Protein AF-A0A2H6NE91-F1 (afdb_monomer)

Solvent-accessible surface area (backbone atoms only — not comparable to full-atom values): 7562 Å² total; per-residue (Å²): 132,82,52,75,70,56,50,52,49,56,51,48,58,50,48,55,59,71,70,50,83,76,89,72,59,68,67,60,54,53,53,48,54,63,71,63,67,68,88,78,78,56,70,69,58,51,55,58,71,72,45,79,78,47,73,66,58,52,56,52,51,53,71,66,52,66,76,94,54,84,44,60,86,85,66,61,34,62,63,52,55,55,72,41,33,94,77,43,48,64,66,50,49,53,52,53,39,46,28,68,73,69,74,51,76,66,70,72,78,77,57,78,82,89,80,84,81,133

pLDDT: mean 92.54, std 5.54, range [59.69, 98.19]

Sequence (118 aa):
CYGSGEKKKIVREYYESLYHQKKVQEEEIQQYLQKANLPRIPKDVETMLDANITMMELTEALKRQNNGKAPGPDGLPAEFYIKFEETLSIPLLEVMNEVLTKKEIPKTWTEAYITLIP

Organism: NCBI:txid3147026

Nearest PDB structures (foldseek):
  8uw3-assembly1_A  TM=8.879E-01  e=6.891E-04  Homo sapiens
  8c8j-assembly1_A  TM=8.656E-01  e=2.418E-03  Homo sapiens
  8sxu-assembly1_A  TM=8.306E-01  e=2.418E-03  Homo sapiens

Foldseek 3Di:
DDDPVRVVVVVCVVVCVVPDDDDDDVVVVVVVVVVVPDDDDDPVVVVVVLDQDDLVNLLVVLVPDDPPDQDFPVRQGSVNCNVCVVPCSVVVSVQVRVCSVVVDHDPSVVDGDDDDDD

Mean predicted aligned error: 5.66 Å

Radius of gyration: 19.98 Å; Cα contacts (8 Å, |Δi|>4): 46; chains: 1; bounding box: 53×33×44 Å

Structure (mmCIF, N/CA/C/O backbone):
data_AF-A0A2H6NE91-F1
#
_entry.id   AF-A0A2H6NE91-F1
#
loop_
_atom_site.group_PDB
_atom_site.id
_atom_site.type_symbol
_atom_site.label_atom_id
_atom_site.label_alt_id
_atom_site.label_comp_id
_atom_site.label_asym_id
_atom_site.label_entity_id
_atom_site.label_seq_id
_atom_site.pdbx_PDB_ins_code
_atom_site.Cartn_x
_atom_site.Cartn_y
_atom_site.Cartn_z
_atom_site.occupancy
_atom_site.B_iso_or_equiv
_atom_site.auth_seq_id
_atom_site.auth_comp_id
_atom_site.auth_asym_id
_atom_site.auth_atom_id
_atom_site.pdbx_PDB_model_num
ATOM 1 N N . CYS A 1 1 ? -26.809 -14.100 24.796 1.00 59.69 1 CYS A N 1
ATOM 2 C CA . CYS A 1 1 ? -26.457 -14.016 23.363 1.00 59.69 1 CYS A CA 1
ATOM 3 C C . CYS A 1 1 ? -26.854 -12.643 22.844 1.00 59.69 1 CYS A C 1
ATOM 5 O O . CYS A 1 1 ? -28.032 -12.325 22.911 1.00 59.69 1 CYS A O 1
ATOM 7 N N . TYR A 1 2 ? -25.901 -11.826 22.393 1.00 67.75 2 TYR A N 1
ATOM 8 C CA . TYR A 1 2 ? -26.186 -10.485 21.870 1.00 67.75 2 TYR A CA 1
ATOM 9 C C . TYR A 1 2 ? -27.027 -10.539 20.589 1.00 67.75 2 TYR A C 1
ATOM 11 O O . TYR A 1 2 ? -26.790 -11.394 19.726 1.00 67.75 2 TYR A O 1
ATOM 19 N N . GLY A 1 3 ? -27.980 -9.613 20.452 1.00 77.62 3 GLY A N 1
ATOM 20 C CA . GLY A 1 3 ? -28.751 -9.440 19.219 1.00 77.62 3 GLY A CA 1
ATOM 21 C C . GLY A 1 3 ? -27.879 -8.922 18.066 1.00 77.62 3 GLY A C 1
ATOM 22 O O . GLY A 1 3 ? -26.841 -8.303 18.291 1.00 77.62 3 GLY A O 1
ATOM 23 N N . SER A 1 4 ? -28.292 -9.144 16.812 1.00 76.19 4 SER A N 1
ATOM 24 C CA . SER A 1 4 ? -27.527 -8.721 15.618 1.00 76.19 4 SER A CA 1
ATOM 25 C C . SER A 1 4 ? -27.187 -7.218 15.617 1.00 76.19 4 SER A C 1
ATOM 27 O O . SER A 1 4 ? -26.065 -6.834 15.289 1.00 76.19 4 SER A O 1
ATOM 29 N N . GLY A 1 5 ? -28.118 -6.363 16.060 1.00 84.88 5 GLY A N 1
ATOM 30 C CA . GLY A 1 5 ? -27.878 -4.920 16.189 1.00 84.88 5 GLY A CA 1
ATOM 31 C C . GLY A 1 5 ? -26.839 -4.562 17.257 1.00 84.88 5 GLY A C 1
ATOM 32 O O . GLY A 1 5 ? -26.007 -3.684 17.044 1.00 84.88 5 GLY A O 1
ATOM 33 N N . GLU A 1 6 ? -26.833 -5.285 18.373 1.00 90.19 6 GLU A N 1
ATOM 34 C CA . GLU A 1 6 ? -25.898 -5.066 19.479 1.00 90.19 6 GLU A CA 1
ATOM 35 C C . GLU A 1 6 ? -24.475 -5.507 19.109 1.00 90.19 6 GLU A C 1
ATOM 37 O O . GLU A 1 6 ? -23.520 -4.772 19.351 1.00 90.19 6 GLU A O 1
ATOM 42 N N . LYS A 1 7 ? -24.334 -6.635 18.395 1.00 89.69 7 LYS A N 1
ATOM 43 C CA . LYS A 1 7 ? -23.047 -7.073 17.826 1.00 89.69 7 LYS A CA 1
ATOM 44 C C . LYS A 1 7 ? -22.452 -6.020 16.887 1.00 89.69 7 LYS A C 1
ATOM 46 O O . LYS A 1 7 ? -21.270 -5.708 16.992 1.00 89.69 7 LYS A O 1
ATOM 51 N N . LYS A 1 8 ? -23.267 -5.443 15.994 1.00 90.38 8 LYS A N 1
ATOM 52 C CA . LYS A 1 8 ? -22.821 -4.380 15.075 1.00 90.38 8 LYS A CA 1
ATOM 53 C C . LYS A 1 8 ? -22.342 -3.135 15.819 1.00 90.38 8 LYS A C 1
ATOM 55 O O . LYS A 1 8 ? -21.351 -2.542 15.404 1.00 90.38 8 LYS A O 1
ATOM 60 N N . LYS A 1 9 ? -23.023 -2.752 16.903 1.00 93.62 9 LYS A N 1
ATOM 61 C CA . LYS A 1 9 ? -22.637 -1.600 17.725 1.00 93.62 9 LYS A CA 1
ATOM 62 C C . LYS A 1 9 ? -21.269 -1.813 18.380 1.00 93.62 9 LYS A C 1
ATOM 64 O O . LYS A 1 9 ? -20.390 -0.983 18.191 1.00 93.62 9 LYS A O 1
ATOM 69 N N . ILE A 1 10 ? -21.075 -2.952 19.049 1.00 94.19 10 ILE A N 1
ATOM 70 C CA . ILE A 1 10 ? -19.806 -3.297 19.715 1.00 94.19 10 ILE A CA 1
ATOM 71 C C . ILE A 1 10 ? -18.643 -3.294 18.714 1.00 94.19 10 ILE A C 1
ATOM 73 O O . ILE A 1 10 ? -17.586 -2.728 18.976 1.00 94.19 10 ILE A O 1
ATOM 77 N N . VAL A 1 11 ? -18.846 -3.910 17.547 1.00 94.19 11 VAL A N 1
ATOM 78 C CA . VAL A 1 11 ? -17.820 -4.011 16.498 1.00 94.19 11 VAL A CA 1
ATOM 79 C C . VAL A 1 11 ? -17.470 -2.635 15.945 1.00 94.19 11 VAL A C 1
ATOM 81 O O . VAL A 1 11 ? -16.291 -2.328 15.788 1.00 94.19 11 VAL A O 1
ATOM 84 N N . ARG A 1 12 ? -18.474 -1.789 15.688 1.00 93.88 12 ARG A N 1
ATOM 85 C CA . ARG A 1 12 ? -18.251 -0.414 15.237 1.00 93.88 12 ARG A CA 1
ATOM 86 C C . ARG A 1 12 ? -17.421 0.372 16.248 1.00 93.88 12 ARG A C 1
ATOM 88 O O . ARG A 1 12 ? -16.381 0.889 15.871 1.00 93.88 12 ARG A O 1
ATOM 95 N N . GLU A 1 13 ? -17.846 0.416 17.508 1.00 95.62 13 GLU A N 1
ATOM 96 C CA . GLU A 1 13 ? -17.155 1.173 18.563 1.00 95.62 13 GLU A CA 1
ATOM 97 C C . GLU A 1 13 ? -15.705 0.701 18.740 1.00 95.62 13 GLU A C 1
ATOM 99 O O . GLU A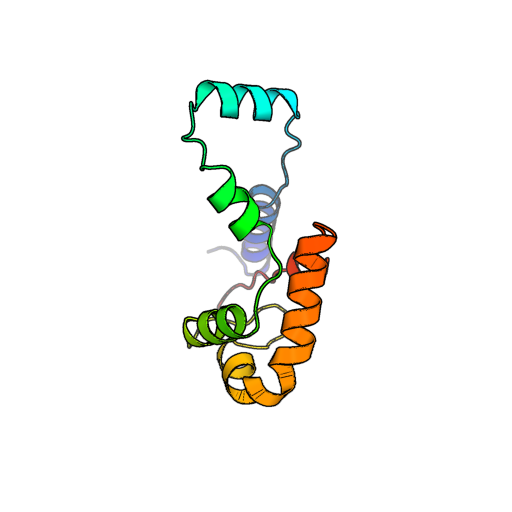 1 13 ? -14.787 1.513 18.872 1.00 95.62 13 GLU A O 1
ATOM 104 N N . TYR A 1 14 ? -15.482 -0.616 18.686 1.00 95.25 14 TYR A N 1
ATOM 105 C CA . TYR A 1 14 ? -14.144 -1.191 18.767 1.00 95.25 14 TYR A CA 1
ATOM 106 C C . TYR A 1 14 ? -13.248 -0.736 17.611 1.00 95.25 14 TYR A C 1
ATOM 108 O O . TYR A 1 14 ? -12.146 -0.244 17.850 1.00 95.25 14 TYR A O 1
ATOM 116 N N . TYR A 1 15 ? -13.705 -0.880 16.364 1.00 94.19 15 TYR A N 1
ATOM 117 C CA . TYR A 1 15 ? -12.880 -0.560 15.200 1.00 94.19 15 TYR A CA 1
ATOM 118 C C . TYR A 1 15 ? -12.742 0.945 14.947 1.00 94.19 15 TYR A C 1
ATOM 120 O O . TYR A 1 15 ? -11.686 1.372 14.488 1.00 94.19 15 TYR A O 1
ATOM 128 N N . GLU A 1 16 ? -13.739 1.757 15.306 1.00 93.00 16 GLU A N 1
ATOM 129 C CA . GLU A 1 16 ? -13.612 3.221 15.325 1.00 93.00 16 GLU A CA 1
ATOM 130 C C . GLU A 1 16 ? -12.504 3.662 16.284 1.00 93.00 16 GLU A C 1
ATOM 132 O O . GLU A 1 16 ? -11.695 4.517 15.933 1.00 93.00 16 GLU A O 1
ATOM 137 N N . SER A 1 17 ? -12.425 3.046 17.467 1.00 94.31 17 SER A N 1
ATOM 138 C CA . SER A 1 17 ? -11.352 3.298 18.432 1.00 94.31 17 SER A CA 1
ATOM 139 C C . SER A 1 17 ? -9.997 2.768 17.948 1.00 94.31 17 SER A C 1
ATOM 141 O O . SER A 1 17 ? -8.989 3.469 18.040 1.00 94.31 17 SER A O 1
ATOM 143 N N . LEU A 1 18 ? -9.961 1.551 17.389 1.00 94.12 18 LEU A N 1
ATOM 144 C CA . LEU A 1 18 ? -8.730 0.905 16.920 1.00 94.12 18 LEU A CA 1
ATOM 1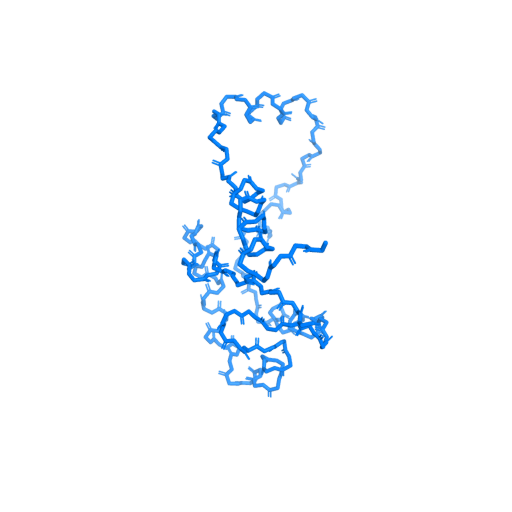45 C C . LEU A 1 18 ? -8.061 1.681 15.780 1.00 94.12 18 LEU A C 1
ATOM 147 O O . LEU A 1 18 ? -6.845 1.861 15.793 1.00 94.12 18 LEU A O 1
ATOM 151 N N . TYR A 1 19 ? -8.852 2.134 14.807 1.00 91.06 19 TYR A N 1
ATOM 152 C CA . TYR A 1 19 ? -8.366 2.892 13.654 1.00 91.06 19 TYR A CA 1
ATOM 153 C C . TYR A 1 19 ? -8.378 4.407 13.885 1.00 91.06 19 TYR A C 1
ATOM 155 O O . TYR A 1 19 ? -8.110 5.176 12.961 1.00 91.06 19 TYR A O 1
ATOM 163 N N . HIS A 1 20 ? -8.656 4.861 15.111 1.00 91.62 20 HIS A N 1
ATOM 164 C CA . HIS A 1 20 ? -8.580 6.274 15.444 1.00 91.62 20 HIS A CA 1
ATOM 165 C C . HIS A 1 20 ? -7.138 6.774 15.314 1.00 91.62 20 HIS A C 1
ATOM 167 O O . HIS A 1 20 ? -6.240 6.370 16.060 1.00 91.62 20 HIS A O 1
ATOM 173 N N . GLN A 1 21 ? -6.912 7.700 14.384 1.00 86.44 21 GLN A N 1
ATOM 174 C CA . GLN A 1 21 ? -5.607 8.320 14.207 1.00 86.44 21 GLN A CA 1
ATOM 175 C C . GLN A 1 21 ? -5.306 9.250 15.387 1.00 86.44 21 GLN A C 1
ATOM 177 O O . GLN A 1 21 ? -5.855 10.348 15.503 1.00 86.44 21 GLN A O 1
ATOM 182 N N . LYS A 1 22 ? -4.393 8.823 16.264 1.00 88.50 22 LYS A N 1
ATOM 183 C CA . LYS A 1 22 ? -3.879 9.679 17.336 1.00 88.50 22 LYS A CA 1
ATOM 184 C C . LYS A 1 22 ? -3.075 10.827 16.733 1.00 88.50 22 LYS A C 1
ATOM 186 O O . LYS A 1 22 ? -2.196 10.607 15.902 1.00 88.50 22 LYS A O 1
ATOM 191 N N . LYS A 1 23 ? -3.343 12.049 17.193 1.00 87.44 23 LYS A N 1
ATOM 192 C CA . LYS A 1 23 ? -2.472 13.196 16.925 1.00 87.44 23 LYS A CA 1
ATOM 193 C C . LYS A 1 23 ? -1.235 13.057 17.803 1.00 87.44 23 LYS A C 1
ATOM 195 O O . LYS A 1 23 ? -1.346 13.140 19.023 1.00 87.44 23 LYS A O 1
ATOM 200 N N . VAL A 1 24 ? -0.094 12.802 17.179 1.00 91.38 24 VAL A N 1
ATOM 201 C CA . VAL A 1 24 ? 1.212 12.752 17.840 1.00 91.38 24 VAL A CA 1
ATOM 202 C C . VAL A 1 24 ? 1.977 13.992 17.409 1.00 91.38 24 VAL A C 1
ATOM 204 O O . VAL A 1 24 ? 1.972 14.326 16.223 1.00 91.38 24 VAL A O 1
ATOM 207 N N . GLN A 1 25 ? 2.590 14.683 18.366 1.00 94.00 25 GLN A N 1
ATOM 208 C CA . GLN A 1 25 ? 3.406 15.853 18.067 1.00 94.00 25 GLN A CA 1
ATOM 209 C C . GLN A 1 25 ? 4.696 15.430 17.364 1.00 94.00 25 GLN A C 1
ATOM 211 O O . GLN A 1 25 ? 5.271 14.384 17.675 1.00 94.00 25 GLN A O 1
ATOM 216 N N . GLU A 1 26 ? 5.165 16.239 16.418 1.00 93.50 26 GLU A N 1
ATOM 217 C CA . GLU A 1 26 ? 6.364 15.920 15.640 1.00 93.50 26 GLU A CA 1
ATOM 218 C C . GLU A 1 26 ? 7.592 15.760 16.549 1.00 93.50 26 GLU A C 1
ATOM 220 O O . GLU A 1 26 ? 8.414 14.866 16.346 1.00 93.50 26 GLU A O 1
ATOM 225 N N . GLU A 1 27 ? 7.668 16.539 17.628 1.00 95.06 27 GLU A N 1
ATOM 226 C CA . GLU A 1 27 ? 8.745 16.468 18.612 1.00 95.06 27 GLU A CA 1
ATOM 227 C C . GLU A 1 27 ? 8.806 15.106 19.314 1.00 95.06 27 GLU A C 1
ATOM 229 O O . GLU A 1 27 ? 9.899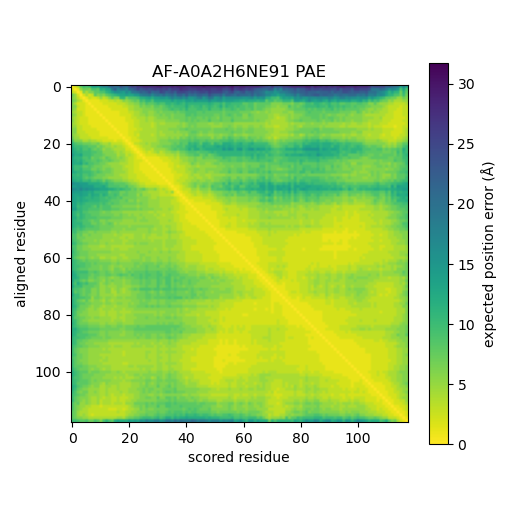 14.599 19.572 1.00 95.06 27 GLU A O 1
ATOM 234 N N . GLU A 1 28 ? 7.659 14.483 19.599 1.00 94.31 28 GLU A N 1
ATOM 235 C CA . GLU A 1 28 ? 7.609 13.151 20.213 1.00 94.31 28 GLU A CA 1
ATOM 236 C C . GLU A 1 28 ? 8.161 12.085 19.259 1.00 94.31 28 GLU A C 1
ATOM 238 O O . GLU A 1 28 ? 8.915 11.203 19.679 1.00 94.31 28 GLU A O 1
ATOM 243 N N . ILE A 1 29 ? 7.850 12.206 17.963 1.00 92.81 29 ILE A N 1
ATOM 244 C CA . ILE A 1 29 ? 8.376 11.322 16.916 1.00 92.81 29 ILE A CA 1
ATOM 245 C C . ILE A 1 29 ? 9.896 11.483 16.819 1.00 92.81 29 ILE A C 1
ATOM 247 O O . ILE A 1 29 ? 10.627 10.491 16.859 1.00 92.81 29 ILE A O 1
ATOM 251 N N . GLN A 1 30 ? 10.391 12.723 16.761 1.00 91.75 30 GLN A N 1
ATOM 252 C CA . GLN A 1 30 ? 11.827 13.006 16.687 1.00 91.75 30 GLN A CA 1
ATOM 253 C C . GLN A 1 30 ? 12.577 12.468 17.912 1.00 91.75 30 GLN A C 1
ATOM 255 O O . GLN A 1 30 ? 13.609 11.810 17.773 1.00 91.75 30 GLN A O 1
ATOM 260 N N . GLN A 1 31 ? 12.040 12.684 19.116 1.00 94.38 31 GLN A N 1
ATOM 261 C CA . GLN A 1 31 ? 12.628 12.159 20.350 1.00 94.38 31 GLN A CA 1
ATOM 262 C C . GLN A 1 31 ? 12.667 10.630 20.366 1.00 94.38 31 GLN A C 1
ATOM 264 O O . GLN A 1 31 ? 13.661 10.048 20.809 1.00 94.38 31 GLN A O 1
ATOM 269 N N . TYR A 1 32 ? 11.607 9.969 19.896 1.00 93.56 32 TYR A N 1
ATOM 270 C CA . TYR A 1 32 ? 11.573 8.513 19.796 1.00 93.56 32 TYR A CA 1
ATOM 271 C C . TYR A 1 32 ? 12.655 7.994 18.842 1.00 93.56 32 TYR A C 1
ATOM 273 O O . TYR A 1 32 ? 13.437 7.124 19.225 1.00 93.56 32 TYR A O 1
ATOM 281 N N . LEU A 1 33 ? 12.754 8.564 17.638 1.00 91.94 33 LEU A N 1
ATOM 282 C CA . LEU A 1 33 ? 13.734 8.144 16.631 1.00 91.94 33 LEU A CA 1
ATOM 283 C C . LEU A 1 33 ? 15.180 8.371 17.093 1.00 91.94 33 LEU A C 1
ATOM 285 O O . LEU A 1 33 ? 16.036 7.517 16.861 1.00 91.94 33 LEU A O 1
ATOM 289 N N . GLN A 1 34 ? 15.452 9.475 17.797 1.00 90.50 34 GLN A N 1
ATOM 290 C CA . GLN A 1 34 ? 16.766 9.735 18.394 1.00 90.50 34 GLN A CA 1
ATOM 291 C C . GLN A 1 34 ? 17.121 8.699 19.468 1.00 90.50 34 GLN A C 1
ATOM 293 O O . GLN A 1 34 ? 18.243 8.197 19.492 1.00 90.50 34 GLN A O 1
ATOM 298 N N . LYS A 1 35 ? 16.164 8.343 20.336 1.00 95.12 35 LYS A N 1
ATOM 299 C CA . LYS A 1 35 ? 16.363 7.329 21.385 1.00 95.12 35 LYS A CA 1
ATOM 300 C C . LYS A 1 35 ? 16.524 5.919 20.822 1.00 95.12 35 LYS A C 1
ATOM 302 O O . LYS A 1 35 ? 17.275 5.131 21.386 1.00 95.12 35 LYS A O 1
ATOM 307 N N . ALA A 1 36 ? 15.822 5.600 19.737 1.00 92.62 36 ALA A N 1
ATOM 308 C CA . ALA A 1 36 ? 15.833 4.274 19.128 1.00 92.62 36 ALA A CA 1
ATOM 309 C C . ALA A 1 36 ? 17.188 3.904 18.494 1.00 92.62 36 ALA A C 1
ATOM 311 O O . ALA A 1 36 ? 17.423 2.725 18.247 1.00 92.62 36 ALA A O 1
ATOM 312 N N . ASN A 1 37 ? 18.068 4.888 18.249 1.00 85.56 37 ASN A N 1
ATOM 313 C CA . ASN A 1 37 ? 19.405 4.706 17.670 1.00 85.56 37 ASN A CA 1
ATOM 314 C C . ASN A 1 37 ? 19.402 3.770 16.445 1.00 85.56 37 ASN A C 1
ATOM 316 O O . ASN A 1 37 ? 20.156 2.797 16.369 1.00 85.56 37 ASN A O 1
ATOM 320 N N . LEU A 1 38 ? 18.488 4.040 15.510 1.00 89.69 38 LEU A N 1
ATOM 321 C CA . LEU A 1 38 ? 18.267 3.194 14.341 1.00 89.69 38 LEU A CA 1
ATOM 322 C C . LEU A 1 38 ? 19.487 3.212 13.404 1.00 89.69 38 LEU A C 1
ATOM 324 O O . LEU A 1 38 ? 20.108 4.267 13.225 1.00 89.69 38 LEU A O 1
ATOM 328 N N . PRO A 1 39 ? 19.824 2.074 12.768 1.00 90.75 39 PRO A N 1
ATOM 329 C CA . PRO A 1 39 ? 20.885 2.036 11.773 1.00 90.75 39 PRO A CA 1
ATOM 330 C C . PRO A 1 39 ? 20.544 2.970 10.608 1.00 90.75 39 PRO A C 1
ATOM 332 O O . PRO A 1 39 ? 19.412 2.989 10.121 1.00 90.75 39 PRO A O 1
ATOM 335 N N . ARG A 1 40 ? 21.535 3.740 10.151 1.00 89.75 40 ARG A N 1
ATOM 336 C CA . ARG A 1 40 ? 21.398 4.577 8.955 1.00 89.75 40 ARG A CA 1
ATOM 337 C C . ARG A 1 40 ? 21.877 3.815 7.733 1.00 89.75 40 ARG A C 1
ATOM 339 O O . ARG A 1 40 ? 22.939 3.196 7.765 1.00 89.75 40 ARG A O 1
ATOM 346 N N . ILE A 1 41 ? 21.094 3.884 6.666 1.00 94.81 41 ILE A N 1
ATOM 347 C CA . ILE A 1 41 ? 21.483 3.324 5.377 1.00 94.81 41 ILE A CA 1
ATOM 348 C C . ILE A 1 41 ? 22.552 4.206 4.705 1.00 94.81 41 ILE A C 1
ATOM 350 O O . ILE A 1 41 ? 22.564 5.423 4.918 1.00 94.81 41 ILE A O 1
ATOM 354 N N . PRO A 1 42 ? 23.456 3.614 3.908 1.00 96.50 42 PRO A N 1
ATOM 355 C CA . PRO A 1 42 ? 24.376 4.357 3.051 1.00 96.50 42 PRO A CA 1
ATOM 356 C C . PRO A 1 42 ? 23.651 5.247 2.028 1.00 96.50 42 PRO A C 1
ATOM 358 O O . PRO A 1 42 ? 22.523 4.958 1.625 1.00 96.50 42 PRO A O 1
ATOM 361 N N . LYS A 1 43 ? 24.303 6.330 1.583 1.00 95.38 43 LYS A N 1
ATOM 362 C CA . LYS A 1 43 ? 23.678 7.339 0.705 1.00 95.38 43 LYS A CA 1
ATOM 363 C C . LYS A 1 43 ? 23.350 6.809 -0.694 1.00 95.38 43 LYS A C 1
ATOM 365 O O . LYS A 1 43 ? 22.380 7.241 -1.312 1.00 95.38 43 LYS A O 1
ATOM 370 N N . ASP A 1 44 ? 24.147 5.879 -1.196 1.00 96.75 44 ASP A N 1
ATOM 371 C CA . ASP A 1 44 ? 23.900 5.156 -2.443 1.00 96.75 44 ASP A CA 1
ATOM 372 C C . ASP A 1 44 ? 22.633 4.297 -2.349 1.00 96.75 44 ASP A C 1
ATOM 374 O O . ASP A 1 44 ? 21.799 4.345 -3.251 1.00 96.75 44 ASP A O 1
ATOM 378 N N . VAL A 1 45 ? 22.432 3.605 -1.223 1.00 96.44 45 VAL A N 1
ATOM 379 C CA . VAL A 1 45 ? 21.210 2.827 -0.961 1.00 96.44 45 VAL A CA 1
ATOM 380 C C . VAL A 1 45 ? 19.995 3.742 -0.824 1.00 96.44 45 VAL A C 1
ATOM 382 O O . VAL A 1 45 ? 18.949 3.445 -1.386 1.00 96.44 45 VAL A O 1
ATOM 385 N N . GLU A 1 46 ? 20.127 4.872 -0.126 1.00 95.12 46 GLU A N 1
ATOM 386 C CA . GLU A 1 46 ? 19.062 5.882 -0.029 1.00 95.12 46 GLU A CA 1
ATOM 387 C C . GLU A 1 46 ? 18.647 6.382 -1.420 1.00 95.12 46 GLU A C 1
ATOM 389 O O . GLU A 1 46 ? 17.472 6.356 -1.767 1.00 95.12 46 GLU A O 1
ATOM 394 N N . THR A 1 47 ? 19.625 6.748 -2.253 1.00 95.88 47 THR A N 1
ATOM 395 C CA . THR A 1 47 ? 19.373 7.233 -3.619 1.00 95.88 47 THR A CA 1
ATOM 396 C C . THR A 1 47 ? 18.704 6.166 -4.486 1.00 95.88 47 THR A C 1
ATOM 398 O O . THR A 1 47 ? 17.834 6.484 -5.290 1.00 95.88 47 THR A O 1
ATOM 401 N N . MET A 1 48 ? 19.094 4.900 -4.320 1.00 95.81 48 MET A N 1
ATOM 402 C CA . MET A 1 48 ? 18.470 3.771 -5.009 1.00 95.81 48 MET A CA 1
ATOM 403 C C . MET A 1 48 ? 17.013 3.568 -4.569 1.00 95.81 48 MET A C 1
ATOM 405 O O . MET A 1 48 ? 16.165 3.323 -5.417 1.00 95.81 48 MET A O 1
ATOM 409 N N . LEU A 1 49 ? 16.710 3.681 -3.271 1.00 94.38 49 LEU A N 1
ATOM 410 C CA . LEU A 1 49 ? 15.349 3.515 -2.739 1.00 94.38 49 LEU A CA 1
ATOM 411 C C . LEU A 1 49 ? 14.400 4.654 -3.138 1.00 94.38 49 LEU A C 1
ATOM 413 O O . LEU A 1 49 ? 13.196 4.432 -3.230 1.00 94.38 49 LEU A O 1
ATOM 417 N N . ASP A 1 50 ? 14.935 5.854 -3.370 1.00 94.62 50 ASP A N 1
ATOM 418 C CA . ASP A 1 50 ? 14.171 7.014 -3.845 1.00 94.62 50 ASP A CA 1
ATOM 419 C C . ASP A 1 50 ? 14.062 7.093 -5.380 1.00 94.62 50 ASP A C 1
ATOM 421 O O . ASP A 1 50 ? 13.382 7.980 -5.904 1.00 94.62 50 ASP A O 1
ATOM 425 N N . ALA A 1 51 ? 14.724 6.194 -6.115 1.00 96.94 51 ALA A N 1
ATOM 426 C CA . ALA A 1 51 ? 14.629 6.137 -7.567 1.00 96.94 51 ALA A CA 1
ATOM 427 C C . ALA A 1 51 ? 13.238 5.667 -8.025 1.00 96.94 51 ALA A C 1
ATOM 429 O O . ALA A 1 51 ? 12.515 4.984 -7.300 1.00 96.94 51 ALA A O 1
ATOM 430 N N . ASN A 1 52 ? 12.870 6.014 -9.261 1.00 97.88 52 ASN A N 1
ATOM 431 C CA . ASN A 1 52 ? 11.613 5.557 -9.847 1.00 97.88 52 ASN A CA 1
ATOM 432 C C . ASN A 1 52 ? 11.541 4.028 -9.882 1.00 97.88 52 ASN A C 1
ATOM 434 O O . ASN A 1 52 ? 12.496 3.359 -10.281 1.00 97.88 52 ASN A O 1
ATOM 438 N N . ILE A 1 53 ? 10.357 3.510 -9.564 1.00 98.19 53 ILE A N 1
ATOM 439 C CA . ILE A 1 53 ? 10.016 2.099 -9.696 1.00 98.19 53 ILE A CA 1
ATOM 440 C C . ILE A 1 53 ? 10.143 1.722 -11.168 1.00 98.19 53 ILE A C 1
ATOM 442 O O . ILE A 1 53 ? 9.606 2.395 -12.056 1.00 98.19 53 ILE A O 1
ATOM 446 N N . THR A 1 54 ? 10.852 0.632 -11.420 1.00 98.00 54 THR A N 1
ATOM 447 C CA . THR A 1 54 ? 11.057 0.073 -12.751 1.00 98.00 54 THR A CA 1
ATOM 448 C C . THR A 1 54 ? 9.956 -0.919 -13.113 1.00 98.00 54 THR A C 1
ATOM 450 O O . THR A 1 54 ? 9.305 -1.519 -12.256 1.00 98.00 54 THR A O 1
ATOM 453 N N . MET A 1 55 ? 9.779 -1.160 -14.415 1.00 97.81 55 MET A N 1
ATOM 454 C CA . MET A 1 55 ? 8.843 -2.186 -14.887 1.00 97.81 55 MET A CA 1
ATOM 455 C C . MET A 1 55 ? 9.199 -3.581 -14.351 1.00 97.81 55 MET A C 1
ATOM 457 O O . MET A 1 55 ? 8.319 -4.372 -14.034 1.00 97.81 55 MET A O 1
ATOM 461 N N . MET A 1 56 ? 10.496 -3.873 -14.211 1.00 97.00 56 MET A N 1
ATOM 462 C CA . MET A 1 56 ? 10.972 -5.149 -13.677 1.00 97.00 56 MET A CA 1
ATOM 463 C C . MET A 1 56 ? 10.551 -5.342 -12.216 1.00 97.00 56 MET A C 1
ATOM 465 O O . MET A 1 56 ? 10.027 -6.401 -11.876 1.00 97.00 56 MET A O 1
ATOM 469 N N . GLU A 1 57 ? 10.732 -4.320 -11.375 1.00 97.50 57 GLU A N 1
ATOM 470 C CA . GLU A 1 57 ? 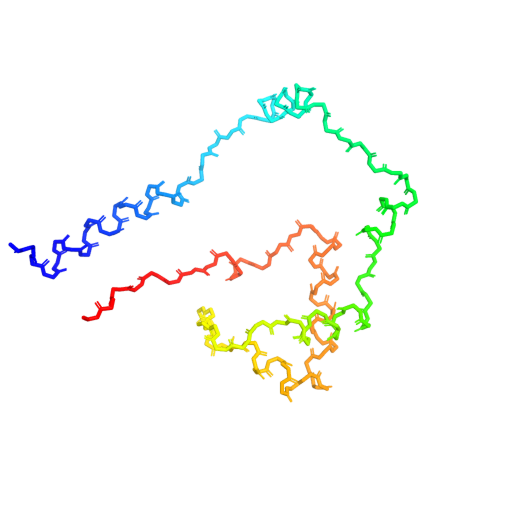10.314 -4.357 -9.968 1.00 97.50 57 GLU A CA 1
ATOM 471 C C . GLU A 1 57 ? 8.798 -4.495 -9.836 1.00 97.50 57 GLU A C 1
ATOM 473 O O . GLU A 1 57 ? 8.329 -5.292 -9.023 1.00 97.50 57 GLU A O 1
ATOM 478 N N . LEU A 1 58 ? 8.028 -3.779 -10.664 1.00 97.31 58 LEU A N 1
ATOM 479 C CA . LEU A 1 58 ? 6.569 -3.895 -10.688 1.00 97.31 58 LEU A CA 1
ATOM 480 C C . LEU A 1 58 ? 6.127 -5.321 -11.042 1.00 97.31 58 LEU A C 1
ATOM 482 O O . LEU A 1 58 ? 5.359 -5.932 -10.300 1.00 97.31 58 LEU A O 1
ATOM 486 N N . THR A 1 59 ? 6.633 -5.871 -12.148 1.00 95.19 59 THR A N 1
ATOM 487 C CA . THR A 1 59 ? 6.325 -7.237 -12.591 1.00 95.19 59 THR A CA 1
ATOM 488 C C . THR A 1 59 ? 6.701 -8.272 -11.532 1.00 95.19 59 THR A C 1
ATOM 490 O O . THR A 1 59 ? 5.948 -9.214 -11.272 1.00 95.19 59 THR A O 1
ATOM 493 N N . GLU A 1 60 ? 7.864 -8.122 -10.899 1.00 96.19 60 GLU A N 1
ATOM 494 C CA . GLU A 1 60 ? 8.294 -9.033 -9.843 1.00 96.19 60 GLU A CA 1
ATOM 495 C C . GLU A 1 60 ? 7.401 -8.925 -8.598 1.00 96.19 60 GLU A C 1
ATOM 497 O O . GLU A 1 60 ? 7.016 -9.949 -8.027 1.00 96.19 60 GLU A O 1
ATOM 502 N N . ALA A 1 61 ? 7.017 -7.709 -8.206 1.00 95.81 61 ALA A N 1
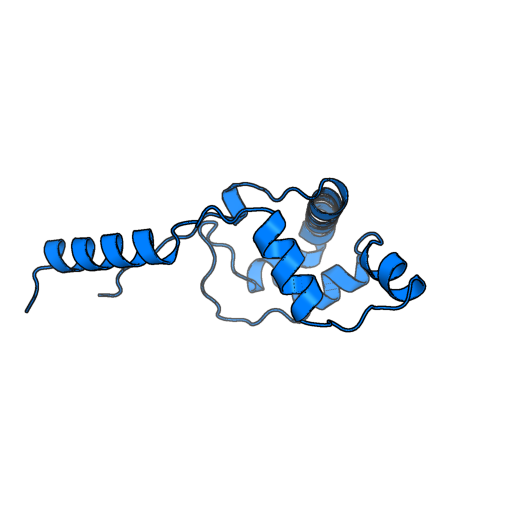ATOM 503 C CA . ALA A 1 61 ? 6.109 -7.478 -7.091 1.00 95.81 61 ALA A CA 1
ATOM 504 C C . ALA A 1 61 ? 4.729 -8.106 -7.338 1.00 95.81 61 ALA A C 1
ATOM 506 O O . ALA A 1 61 ? 4.214 -8.791 -6.452 1.00 95.81 61 ALA A O 1
ATOM 507 N N . LEU A 1 62 ? 4.169 -7.948 -8.543 1.00 94.25 62 LEU A N 1
ATOM 508 C CA . LEU A 1 62 ? 2.900 -8.569 -8.936 1.00 94.25 62 LEU A CA 1
ATOM 509 C C . LEU A 1 62 ? 2.967 -10.097 -8.822 1.00 94.25 62 LEU A C 1
ATOM 511 O O . LEU A 1 62 ? 2.107 -10.712 -8.197 1.00 94.25 62 LEU A O 1
ATOM 515 N N . LYS A 1 63 ? 4.032 -10.720 -9.339 1.00 91.75 63 LYS A N 1
ATOM 516 C CA . LYS A 1 63 ? 4.218 -12.183 -9.292 1.00 91.75 63 LYS A CA 1
ATOM 517 C C . LYS A 1 63 ? 4.414 -12.737 -7.881 1.00 91.75 63 LYS A C 1
ATOM 519 O O . LYS A 1 63 ? 4.135 -13.910 -7.645 1.00 91.75 63 LYS A O 1
ATOM 524 N N . ARG A 1 64 ? 4.911 -11.917 -6.952 1.00 95.31 64 ARG A N 1
ATOM 525 C CA . ARG A 1 64 ? 5.113 -12.288 -5.544 1.00 95.31 64 ARG A CA 1
ATOM 526 C C . ARG A 1 64 ? 3.855 -12.116 -4.688 1.00 95.31 64 ARG A C 1
ATOM 528 O O . ARG A 1 64 ? 3.877 -12.517 -3.523 1.00 95.31 64 ARG A O 1
ATOM 535 N N . GLN A 1 65 ? 2.778 -11.523 -5.211 1.00 93.25 65 GLN A N 1
ATOM 536 C CA . GLN A 1 65 ? 1.538 -11.397 -4.450 1.00 93.25 65 GLN A CA 1
ATOM 537 C C . GLN A 1 65 ? 0.937 -12.772 -4.133 1.00 93.25 65 GLN A C 1
ATOM 539 O O . GLN A 1 65 ? 0.980 -13.708 -4.928 1.00 93.25 65 GLN A O 1
ATOM 544 N N . ASN A 1 66 ? 0.365 -12.891 -2.935 1.00 93.25 66 ASN A N 1
ATOM 545 C CA . ASN A 1 66 ? -0.294 -14.118 -2.510 1.00 93.25 66 ASN A CA 1
ATOM 546 C C . ASN A 1 66 ? -1.682 -14.230 -3.147 1.00 93.25 66 ASN A C 1
ATOM 548 O O . ASN A 1 66 ? -2.496 -13.315 -3.015 1.00 93.25 66 ASN A O 1
ATOM 552 N N . ASN A 1 67 ? -1.975 -15.395 -3.714 1.00 92.94 67 ASN A N 1
ATOM 553 C CA . ASN A 1 67 ? -3.301 -15.733 -4.226 1.00 92.94 67 ASN A CA 1
ATOM 554 C C . ASN A 1 67 ? -4.299 -16.029 -3.090 1.00 92.94 67 ASN A C 1
ATOM 556 O O . ASN A 1 67 ? -3.918 -16.361 -1.961 1.00 92.94 67 ASN A O 1
ATOM 560 N N . GLY A 1 68 ? -5.592 -15.927 -3.397 1.00 91.75 68 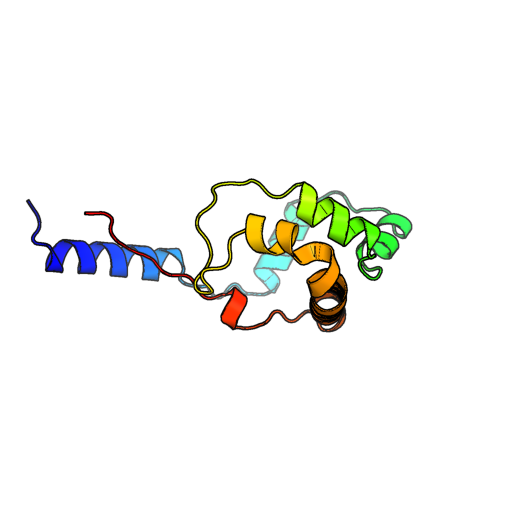GLY A N 1
ATOM 561 C CA . GLY A 1 68 ? -6.702 -16.263 -2.504 1.00 91.75 68 GLY A CA 1
ATOM 562 C C . GLY A 1 68 ? -6.912 -15.271 -1.359 1.00 91.75 68 GLY A C 1
ATOM 563 O O . GLY A 1 68 ? -7.566 -15.602 -0.368 1.00 91.75 68 GLY A O 1
ATOM 564 N N . LYS A 1 69 ? -6.335 -14.068 -1.452 1.00 90.56 69 LYS A N 1
ATOM 565 C CA . LYS A 1 69 ? -6.595 -12.983 -0.500 1.00 90.56 69 LYS A CA 1
ATOM 566 C C . LYS A 1 69 ? -7.901 -12.281 -0.855 1.00 90.56 69 LYS A C 1
ATOM 568 O O . LYS A 1 69 ? -8.256 -12.163 -2.024 1.00 90.56 69 LYS A O 1
ATOM 573 N N . ALA A 1 70 ? -8.622 -11.833 0.172 1.00 89.62 70 ALA A N 1
ATOM 574 C CA . ALA A 1 70 ? -9.829 -11.044 -0.030 1.00 89.62 70 ALA A CA 1
ATOM 575 C C . ALA A 1 70 ? -9.466 -9.734 -0.756 1.00 89.62 70 ALA A C 1
ATOM 577 O O . ALA A 1 70 ? -8.485 -9.098 -0.357 1.00 89.62 70 ALA A O 1
ATOM 578 N N . PRO A 1 71 ? -10.215 -9.343 -1.803 1.00 90.62 71 PRO A N 1
ATOM 579 C CA . PRO A 1 71 ? -9.984 -8.079 -2.485 1.00 90.62 71 PRO A CA 1
ATOM 580 C C . PRO A 1 71 ? -10.338 -6.898 -1.577 1.00 90.62 71 PRO A C 1
ATOM 582 O O . PRO A 1 71 ? -11.053 -7.046 -0.580 1.00 90.62 71 PRO A O 1
ATOM 585 N N . GLY A 1 72 ? -9.846 -5.717 -1.946 1.00 88.38 72 GLY A N 1
ATOM 586 C CA . GLY A 1 72 ? -10.254 -4.474 -1.308 1.00 88.38 72 GLY A CA 1
ATOM 587 C C . GLY A 1 72 ? -11.698 -4.086 -1.659 1.00 88.38 72 GLY A C 1
ATOM 588 O O . GLY A 1 72 ? -12.429 -4.847 -2.300 1.00 88.38 72 GLY A O 1
ATOM 589 N N . PRO A 1 73 ? -12.122 -2.873 -1.268 1.00 89.44 73 PRO A N 1
ATOM 590 C CA . PRO A 1 73 ? -13.404 -2.288 -1.669 1.00 89.44 73 PRO A CA 1
ATOM 591 C C . PRO A 1 73 ? -13.671 -2.264 -3.184 1.00 89.44 73 PRO A C 1
ATOM 593 O O . PRO A 1 73 ? -14.828 -2.225 -3.594 1.00 89.44 73 PRO A O 1
ATOM 596 N N . ASP A 1 74 ? -12.618 -2.302 -4.005 1.00 89.75 74 ASP A N 1
ATOM 597 C CA . ASP A 1 74 ? -12.675 -2.345 -5.471 1.00 89.75 74 ASP A CA 1
ATOM 598 C C . ASP A 1 74 ? -13.123 -3.705 -6.037 1.00 89.75 74 ASP A C 1
ATOM 600 O O . ASP A 1 74 ? -13.527 -3.792 -7.197 1.00 89.75 74 ASP A O 1
ATOM 604 N N . GLY A 1 75 ? -13.065 -4.768 -5.231 1.00 92.31 75 GLY A N 1
ATOM 605 C CA . GLY A 1 75 ? -13.389 -6.128 -5.646 1.00 92.31 75 GLY A CA 1
ATOM 606 C C . GLY A 1 75 ? -12.347 -6.782 -6.559 1.00 92.31 75 GLY A C 1
ATOM 607 O O . GLY A 1 75 ? -12.617 -7.869 -7.072 1.00 92.31 75 GLY A O 1
ATOM 608 N N . LEU A 1 76 ? -11.170 -6.175 -6.756 1.00 92.69 76 LEU A N 1
ATOM 609 C CA . LEU A 1 76 ? -10.126 -6.693 -7.644 1.00 92.69 76 LEU A CA 1
ATOM 610 C C . LEU A 1 76 ? -9.062 -7.458 -6.837 1.00 92.69 76 LEU A C 1
ATOM 612 O O . LEU A 1 76 ? -8.337 -6.858 -6.042 1.00 92.69 76 LEU A O 1
ATOM 616 N N . PRO A 1 77 ? -8.944 -8.788 -6.999 1.00 94.44 77 PRO A N 1
ATOM 617 C CA . PRO A 1 77 ? -7.946 -9.570 -6.277 1.00 94.44 77 PRO A CA 1
ATOM 618 C C . PRO A 1 77 ? -6.571 -9.506 -6.966 1.00 94.44 77 PRO A C 1
ATOM 620 O O . PRO A 1 77 ? -6.461 -9.081 -8.116 1.00 94.44 77 PRO A O 1
ATOM 623 N N . ALA A 1 78 ? -5.516 -9.980 -6.298 1.00 94.12 78 ALA A N 1
ATOM 624 C CA . ALA A 1 78 ? -4.158 -10.020 -6.863 1.00 94.12 78 ALA A CA 1
ATOM 625 C C . ALA A 1 78 ? -4.107 -10.753 -8.219 1.00 94.12 78 ALA A C 1
ATOM 627 O O . ALA A 1 78 ? -3.452 -10.312 -9.163 1.00 94.12 78 ALA A O 1
ATOM 628 N N . GLU A 1 79 ? -4.883 -11.829 -8.355 1.00 95.69 79 GLU A N 1
ATOM 629 C CA . GLU A 1 79 ? -4.999 -12.627 -9.572 1.00 95.69 79 GLU A CA 1
ATOM 630 C C . GLU A 1 79 ? -5.503 -11.817 -10.768 1.00 95.69 79 GLU A C 1
ATOM 632 O O . GLU A 1 79 ? -5.139 -12.131 -11.898 1.00 95.69 79 GLU A O 1
ATOM 637 N N . PHE A 1 80 ? -6.313 -10.776 -10.547 1.00 95.75 80 PHE A N 1
ATOM 638 C CA . PHE A 1 80 ? -6.758 -9.882 -11.615 1.00 95.75 80 PHE A CA 1
ATOM 639 C C . PHE A 1 80 ? -5.570 -9.111 -12.196 1.00 95.75 80 PHE A C 1
ATOM 641 O O . PHE A 1 80 ? -5.345 -9.139 -13.405 1.00 95.75 80 PHE A O 1
ATOM 648 N N . TYR A 1 81 ? -4.767 -8.492 -11.332 1.00 94.75 81 TYR A N 1
ATOM 649 C CA . TYR A 1 81 ? -3.599 -7.718 -11.747 1.00 94.75 81 TYR A CA 1
ATOM 650 C C . TYR A 1 81 ? -2.543 -8.595 -12.429 1.00 94.75 81 TYR A C 1
ATOM 652 O O . TYR A 1 81 ? -1.987 -8.197 -13.447 1.00 94.75 81 TYR A O 1
ATOM 660 N N . ILE A 1 82 ? -2.333 -9.819 -11.935 1.00 94.81 82 ILE A N 1
ATOM 661 C CA . ILE A 1 82 ? -1.433 -10.799 -12.563 1.00 94.81 82 ILE A CA 1
ATOM 662 C C . ILE A 1 82 ? -1.986 -11.259 -13.921 1.00 94.81 82 ILE A C 1
ATOM 664 O O . ILE A 1 82 ? -1.248 -11.359 -14.899 1.00 94.81 82 ILE A O 1
ATOM 668 N N . LYS A 1 83 ? -3.292 -11.544 -14.013 1.00 95.06 83 LYS A N 1
ATOM 669 C CA . LYS A 1 83 ? -3.920 -12.044 -15.245 1.00 95.06 83 LYS A CA 1
ATOM 670 C C . LYS A 1 83 ? -3.897 -11.016 -16.375 1.00 95.06 83 LYS A C 1
ATOM 672 O O . LYS A 1 83 ? -3.774 -11.412 -17.533 1.00 95.06 83 LYS A O 1
ATOM 677 N N . PHE A 1 84 ? -4.041 -9.736 -16.043 1.00 95.44 84 PHE A N 1
ATOM 678 C CA . PHE A 1 84 ? -4.091 -8.626 -16.995 1.00 95.44 84 PHE A CA 1
ATOM 679 C C . PHE A 1 84 ? -2.816 -7.770 -16.979 1.00 95.44 84 PHE A C 1
ATOM 681 O O . PHE A 1 84 ? -2.857 -6.619 -17.415 1.00 95.44 84 PHE A O 1
ATOM 688 N N . GLU A 1 85 ? -1.689 -8.327 -16.517 1.00 94.19 85 GLU A N 1
ATOM 689 C CA . GLU A 1 85 ? -0.397 -7.635 -16.393 1.00 94.19 85 GLU A CA 1
ATOM 690 C C . GLU A 1 85 ? -0.036 -6.878 -17.682 1.00 94.19 85 GLU A C 1
ATOM 692 O O . GLU A 1 85 ? 0.205 -5.677 -17.650 1.00 94.19 85 GLU A O 1
ATOM 697 N N . GLU A 1 86 ? -0.117 -7.529 -18.846 1.00 93.81 86 GLU A N 1
ATOM 698 C CA . GLU A 1 86 ? 0.227 -6.912 -20.138 1.00 93.81 86 GLU A CA 1
ATOM 699 C C . GLU A 1 86 ?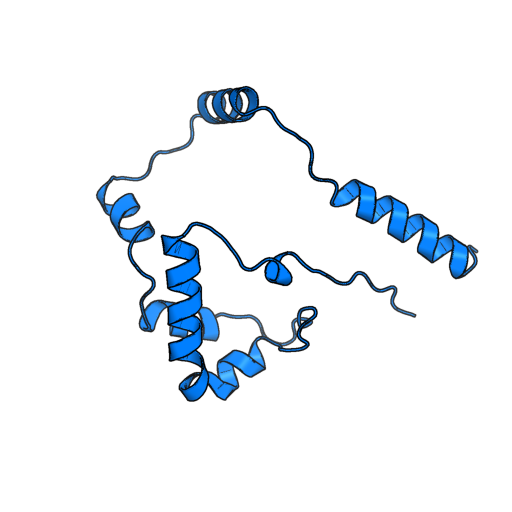 -0.572 -5.635 -20.448 1.00 93.81 86 GLU A C 1
ATOM 701 O O . GLU A 1 86 ? -0.072 -4.735 -21.117 1.00 93.81 86 GLU A O 1
ATOM 706 N N . THR A 1 87 ? -1.812 -5.543 -19.961 1.00 95.88 87 THR A N 1
ATOM 707 C CA . THR A 1 87 ? -2.684 -4.379 -20.176 1.00 95.88 87 THR A CA 1
ATOM 708 C C . THR A 1 87 ? -2.534 -3.335 -19.068 1.00 95.88 87 THR A C 1
ATOM 710 O O . THR A 1 87 ? -2.661 -2.140 -19.328 1.00 95.88 87 THR A O 1
ATOM 713 N N . LEU A 1 88 ? -2.279 -3.768 -17.830 1.00 95.62 88 LEU A N 1
ATOM 714 C CA . LEU A 1 88 ? -2.318 -2.907 -16.646 1.00 95.62 88 LEU A CA 1
ATOM 715 C C . LEU A 1 88 ? -0.944 -2.405 -16.197 1.00 95.62 88 LEU A C 1
ATOM 717 O O . LEU A 1 88 ? -0.883 -1.409 -15.482 1.00 95.62 88 LEU A O 1
ATOM 721 N N . SER A 1 89 ? 0.156 -3.037 -16.603 1.00 95.19 89 SER A N 1
ATOM 722 C CA . SER A 1 89 ? 1.487 -2.700 -16.089 1.00 95.19 89 SER A CA 1
ATOM 723 C C . SER A 1 89 ? 1.897 -1.254 -16.356 1.00 95.19 89 SER A C 1
ATOM 725 O O . SER A 1 89 ? 2.482 -0.627 -15.480 1.00 95.19 89 SER A O 1
ATOM 727 N N . ILE A 1 90 ? 1.561 -0.692 -17.522 1.00 97.44 90 ILE A N 1
ATOM 728 C CA . ILE A 1 90 ? 1.863 0.716 -17.831 1.00 97.44 90 ILE A CA 1
ATOM 729 C C . ILE A 1 90 ? 1.106 1.672 -16.892 1.00 97.44 90 ILE A C 1
ATOM 731 O O . ILE A 1 90 ? 1.774 2.396 -16.154 1.00 97.44 90 ILE A O 1
ATOM 735 N N . PRO A 1 91 ? -0.243 1.666 -16.838 1.00 96.69 91 PRO A N 1
ATOM 736 C CA . PRO A 1 91 ? -0.962 2.579 -15.950 1.00 96.69 91 PRO A CA 1
ATOM 737 C C . PRO A 1 91 ? -0.657 2.330 -14.465 1.00 96.69 91 PRO A C 1
ATOM 739 O O . PRO A 1 91 ? -0.612 3.276 -13.683 1.00 96.69 91 PRO A O 1
ATOM 742 N N . LEU A 1 92 ? -0.392 1.083 -14.055 1.00 95.88 92 LEU A N 1
ATOM 743 C CA . LEU A 1 92 ? 0.056 0.790 -12.690 1.00 95.88 92 LEU A CA 1
ATOM 744 C C . LEU A 1 92 ? 1.411 1.435 -12.392 1.00 95.88 92 LEU A C 1
ATOM 746 O O . LEU A 1 92 ? 1.566 2.058 -11.344 1.00 95.88 92 LEU A O 1
ATOM 750 N N . LEU A 1 93 ? 2.382 1.323 -13.301 1.00 98.06 93 LEU A N 1
ATOM 751 C CA . LEU A 1 93 ? 3.707 1.910 -13.118 1.00 98.06 93 LEU A CA 1
ATOM 752 C C . LEU A 1 93 ? 3.646 3.437 -13.004 1.00 98.06 93 LEU A C 1
ATOM 754 O O . LEU A 1 93 ? 4.353 4.019 -12.179 1.00 98.06 93 LEU A O 1
ATOM 758 N N . GLU A 1 94 ? 2.802 4.076 -13.815 1.00 97.88 94 GLU A N 1
ATOM 759 C CA . GLU A 1 94 ? 2.576 5.523 -13.783 1.00 97.88 94 GLU A CA 1
ATOM 760 C C . GLU A 1 94 ? 2.012 5.964 -12.430 1.00 97.88 94 GLU A C 1
ATOM 762 O O . GLU A 1 94 ? 2.590 6.840 -11.788 1.00 97.88 94 GLU A O 1
ATOM 767 N N . VAL A 1 95 ? 0.956 5.300 -11.946 1.00 96.44 95 VAL A N 1
ATOM 768 C CA . VAL A 1 95 ? 0.343 5.611 -10.645 1.00 96.44 95 VAL A CA 1
ATOM 769 C C . VAL A 1 95 ? 1.333 5.401 -9.498 1.00 96.44 95 VAL A C 1
ATOM 771 O O . VAL A 1 95 ? 1.448 6.254 -8.620 1.00 96.44 95 VAL A O 1
ATOM 774 N N . MET A 1 96 ? 2.084 4.296 -9.498 1.00 97.06 96 MET A N 1
ATOM 775 C CA . MET A 1 96 ? 3.044 4.002 -8.426 1.00 97.06 96 MET A CA 1
ATOM 776 C C . MET A 1 96 ? 4.177 5.036 -8.375 1.00 97.06 96 MET A C 1
ATOM 778 O O . MET A 1 96 ? 4.545 5.501 -7.295 1.00 97.06 96 MET A O 1
ATOM 782 N N . ASN A 1 97 ? 4.699 5.450 -9.533 1.00 98.19 97 ASN A N 1
ATOM 783 C CA . ASN A 1 97 ? 5.729 6.487 -9.603 1.00 98.19 97 ASN A CA 1
ATOM 784 C C . ASN A 1 97 ? 5.186 7.887 -9.292 1.00 98.19 97 ASN A C 1
ATOM 786 O O . ASN A 1 97 ? 5.896 8.705 -8.701 1.00 98.19 97 ASN A O 1
ATOM 790 N N . GLU A 1 98 ? 3.929 8.170 -9.631 1.00 97.69 98 GLU A N 1
ATOM 791 C CA . GLU A 1 98 ? 3.261 9.411 -9.245 1.00 97.69 98 GLU A CA 1
ATOM 792 C C . GLU A 1 98 ? 3.137 9.515 -7.721 1.00 97.69 98 GLU A C 1
ATOM 794 O O . GLU A 1 98 ? 3.523 10.536 -7.147 1.00 97.69 98 GLU A O 1
ATOM 799 N N . VAL A 1 99 ? 2.688 8.442 -7.060 1.00 97.44 99 VAL A N 1
ATOM 800 C CA . VAL A 1 99 ? 2.633 8.344 -5.594 1.00 97.44 99 VAL A CA 1
ATOM 801 C C . VAL A 1 99 ? 4.020 8.539 -4.983 1.00 97.44 99 VAL A C 1
ATOM 803 O O . VAL A 1 99 ? 4.179 9.321 -4.042 1.00 97.44 99 VAL A O 1
ATOM 806 N N . LEU A 1 100 ? 5.042 7.874 -5.532 1.00 96.31 100 LEU A N 1
ATOM 807 C CA . LEU A 1 100 ? 6.417 7.981 -5.043 1.00 96.31 100 LEU A CA 1
ATOM 808 C C . LEU A 1 100 ? 6.977 9.405 -5.173 1.00 96.31 100 LEU A C 1
ATOM 810 O O . LEU A 1 100 ? 7.682 9.868 -4.274 1.00 96.31 100 LEU A O 1
ATOM 814 N N . THR A 1 101 ? 6.652 10.098 -6.265 1.00 96.31 101 THR A N 1
ATOM 815 C CA . THR A 1 101 ? 7.129 11.459 -6.552 1.00 96.31 101 THR A CA 1
ATOM 816 C C . THR A 1 101 ? 6.395 12.498 -5.710 1.00 96.31 101 THR A C 1
ATOM 818 O O . THR A 1 101 ? 7.023 13.370 -5.111 1.00 96.31 101 THR A O 1
ATOM 821 N N . LYS A 1 102 ? 5.062 12.410 -5.643 1.00 96.25 102 LYS A N 1
ATOM 822 C CA . LYS A 1 102 ? 4.217 13.376 -4.924 1.00 96.25 102 LYS A CA 1
ATOM 823 C C . LYS A 1 102 ? 4.186 13.140 -3.417 1.00 96.25 102 LYS A C 1
ATOM 825 O O . LYS A 1 102 ? 3.778 14.034 -2.684 1.00 96.25 102 LYS A O 1
ATOM 830 N N . LYS A 1 103 ? 4.612 11.956 -2.962 1.00 95.44 103 LYS A N 1
ATOM 831 C CA . LYS A 1 103 ? 4.505 11.503 -1.565 1.00 95.44 103 LYS A CA 1
ATOM 832 C C . LYS A 1 103 ? 3.056 11.550 -1.054 1.00 95.44 103 LYS A C 1
ATOM 834 O O . LYS A 1 103 ? 2.810 11.777 0.126 1.00 95.44 103 LYS A O 1
ATOM 839 N N . GLU A 1 104 ? 2.100 11.309 -1.951 1.00 95.56 104 GLU A N 1
ATOM 840 C CA . GLU A 1 104 ? 0.663 11.319 -1.675 1.00 95.56 104 GLU A CA 1
ATOM 841 C C . GLU A 1 104 ? 0.017 10.083 -2.309 1.00 95.56 104 GLU A C 1
ATOM 843 O O . GLU A 1 104 ? 0.246 9.795 -3.482 1.00 95.56 104 GLU A O 1
ATOM 848 N N . ILE A 1 105 ? -0.782 9.350 -1.530 1.00 95.00 105 ILE A N 1
ATOM 849 C CA . ILE A 1 105 ? -1.543 8.187 -2.005 1.00 95.00 105 ILE A CA 1
ATOM 850 C C . ILE A 1 105 ? -2.984 8.583 -2.353 1.00 95.00 105 ILE A C 1
ATOM 852 O O . ILE A 1 105 ? -3.544 9.480 -1.714 1.00 95.00 105 ILE A O 1
ATOM 856 N N . PRO A 1 106 ? -3.639 7.891 -3.304 1.00 92.44 106 PRO A N 1
ATOM 857 C CA . PRO A 1 106 ? -5.068 8.061 -3.534 1.00 92.44 106 PRO A CA 1
ATOM 858 C C . PRO A 1 106 ? -5.873 7.821 -2.252 1.00 92.44 106 PRO A C 1
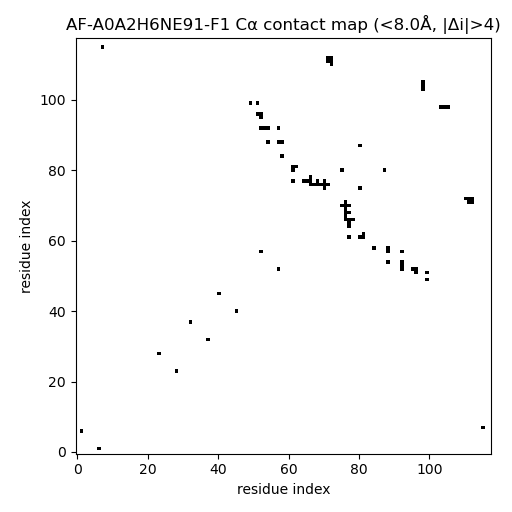ATOM 860 O O . PRO A 1 106 ? -5.666 6.830 -1.554 1.00 92.44 106 PRO A O 1
ATOM 863 N N . LYS A 1 107 ? -6.849 8.689 -1.958 1.00 90.12 107 LYS A N 1
ATOM 864 C CA . LYS A 1 107 ? -7.697 8.561 -0.755 1.00 90.12 107 LYS A CA 1
ATOM 865 C C . LYS A 1 107 ? -8.417 7.215 -0.678 1.00 90.12 107 LYS A C 1
ATOM 867 O O . LYS A 1 107 ? -8.540 6.655 0.406 1.00 90.12 107 LYS A O 1
ATOM 872 N N . THR A 1 108 ? -8.812 6.666 -1.823 1.00 90.38 108 THR A N 1
ATOM 873 C CA . THR A 1 108 ? -9.474 5.360 -1.914 1.00 90.38 108 THR A CA 1
ATOM 874 C C . THR A 1 108 ? -8.599 4.216 -1.402 1.00 90.38 108 THR A C 1
ATOM 876 O O . THR A 1 108 ? -9.127 3.220 -0.926 1.00 90.38 108 THR A O 1
ATOM 879 N N . TRP A 1 109 ? -7.267 4.353 -1.414 1.00 90.19 109 TRP A N 1
ATOM 880 C CA . TRP A 1 109 ? -6.355 3.340 -0.863 1.00 90.19 109 TRP A CA 1
ATOM 881 C C . TRP A 1 109 ? -6.389 3.270 0.666 1.00 90.19 109 TRP A C 1
ATOM 883 O O . TRP A 1 109 ? -5.930 2.291 1.248 1.00 90.19 109 TRP A O 1
ATOM 893 N N . THR A 1 110 ? -6.930 4.297 1.327 1.00 89.00 110 THR A N 1
ATOM 894 C CA . THR A 1 110 ? -7.133 4.310 2.784 1.00 89.00 110 THR A CA 1
ATOM 895 C C . THR A 1 110 ? -8.504 3.783 3.210 1.00 89.00 110 THR A C 1
ATOM 897 O O . THR A 1 110 ? -8.790 3.712 4.404 1.00 89.00 110 THR A O 1
ATOM 900 N N . GLU A 1 111 ? -9.356 3.403 2.255 1.00 89.81 111 GLU A N 1
ATOM 901 C CA . GLU A 1 111 ? -10.693 2.885 2.529 1.00 89.81 111 GLU A CA 1
ATOM 902 C C . GLU A 1 111 ? -10.669 1.368 2.761 1.00 89.81 111 GLU A C 1
ATOM 904 O O . GLU A 1 111 ? -9.964 0.616 2.090 1.00 89.81 111 GLU A O 1
ATOM 90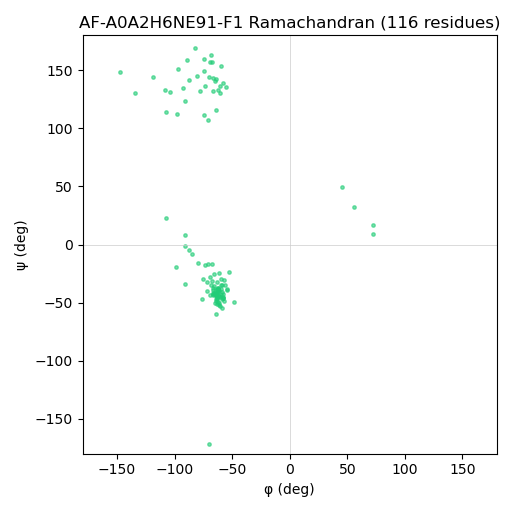9 N N . ALA A 1 112 ? -11.479 0.899 3.711 1.00 88.31 112 ALA A N 1
ATOM 910 C CA . ALA A 1 112 ? -11.637 -0.519 4.012 1.00 88.31 112 ALA A CA 1
ATOM 911 C C . ALA A 1 112 ? -13.063 -0.818 4.487 1.00 88.31 112 ALA A C 1
ATOM 913 O O . ALA A 1 112 ? -13.702 0.005 5.148 1.00 88.31 112 ALA A O 1
ATOM 914 N N . TYR A 1 113 ? -13.552 -2.025 4.193 1.00 88.75 113 TYR A N 1
ATOM 915 C CA . TYR A 1 113 ? -14.832 -2.511 4.700 1.00 88.75 113 TYR A CA 1
ATOM 916 C C . TYR A 1 113 ? -14.634 -3.517 5.825 1.00 88.75 113 TYR A C 1
ATOM 918 O O . TYR A 1 113 ? -13.892 -4.488 5.698 1.00 88.75 113 TYR A O 1
ATOM 926 N N . ILE A 1 114 ? -15.367 -3.308 6.916 1.00 88.31 114 ILE A N 1
ATOM 927 C CA . ILE A 1 114 ? -15.428 -4.234 8.043 1.00 88.31 114 ILE A CA 1
ATOM 928 C C . ILE A 1 114 ? -16.797 -4.898 8.005 1.00 88.31 114 ILE A C 1
ATOM 930 O O . ILE A 1 114 ? -17.824 -4.242 8.187 1.00 88.31 114 ILE A O 1
ATOM 934 N N . THR A 1 115 ? -16.810 -6.204 7.748 1.00 87.00 115 THR A N 1
ATOM 935 C CA . THR A 1 115 ? -18.039 -6.994 7.652 1.00 87.00 115 THR A CA 1
ATOM 936 C C . THR A 1 115 ? -18.074 -8.092 8.708 1.00 87.00 115 THR A C 1
ATOM 938 O O . THR A 1 115 ? -17.047 -8.675 9.053 1.00 87.00 115 THR A O 1
ATOM 941 N N . LEU A 1 116 ? -19.269 -8.372 9.229 1.00 88.44 116 LEU A N 1
ATOM 942 C CA . LEU A 1 116 ? -19.502 -9.493 10.134 1.00 88.44 116 LEU A CA 1
ATOM 943 C C . LEU A 1 116 ? -19.908 -10.714 9.319 1.00 88.44 116 LEU A C 1
ATOM 945 O O . LEU A 1 116 ? -20.891 -10.666 8.581 1.00 88.44 116 LEU A O 1
ATOM 949 N N . ILE A 1 117 ? -19.152 -11.797 9.476 1.00 85.19 117 ILE A N 1
ATOM 950 C CA . ILE A 1 117 ? -19.450 -13.081 8.842 1.00 85.19 117 ILE A CA 1
ATOM 951 C C . ILE A 1 117 ? -20.655 -13.719 9.572 1.00 85.19 117 ILE A C 1
ATOM 953 O O . ILE A 1 117 ? -20.704 -13.623 10.804 1.00 85.19 117 ILE A O 1
ATOM 957 N N . PRO A 1 118 ? -21.635 -14.295 8.842 1.00 79.19 118 PRO A N 1
ATOM 958 C CA . PRO A 1 118 ? -22.802 -14.973 9.417 1.00 79.19 118 PRO A CA 1
ATOM 959 C C . PRO A 1 118 ? -22.473 -16.122 10.374 1.00 79.19 118 PRO A C 1
ATOM 961 O O . PRO A 1 118 ? -21.505 -16.865 10.098 1.00 79.19 118 PRO A O 1
#

Secondary structure (DSSP, 8-state):
---HHHHHHHHHHHHHHHT------HHHHHHHHHHHTPPPPPHHHHHHHTSPPPHHHHHHHHHTSPTTPPP-TT---HHHHHHTHHHHHHHHHHHHHHHHHHT---GGGG--------